Protein AF-A0A9Q4AP04-F1 (afdb_monomer_lite)

Organism: NCBI:txid2952754

Structure (mmCIF, N/CA/C/O backbone):
data_AF-A0A9Q4AP04-F1
#
_entry.id   AF-A0A9Q4AP04-F1
#
loop_
_atom_site.group_PDB
_atom_site.id
_atom_site.type_symbol
_atom_site.label_atom_id
_atom_site.label_alt_id
_atom_site.label_comp_id
_atom_site.label_asym_id
_atom_site.label_entity_id
_atom_site.label_seq_id
_atom_site.pdbx_PDB_ins_code
_atom_site.Cartn_x
_atom_site.Cartn_y
_atom_site.Cartn_z
_atom_site.occupancy
_atom_site.B_iso_or_equiv
_atom_site.auth_seq_id
_atom_site.auth_comp_id
_atom_site.auth_asym_id
_atom_site.auth_atom_id
_atom_site.pdbx_PDB_model_num
ATOM 1 N N . MET A 1 1 ? 17.652 -11.057 18.794 1.00 41.88 1 MET A N 1
ATOM 2 C CA . MET A 1 1 ? 17.519 -9.977 17.786 1.00 41.88 1 MET A CA 1
ATOM 3 C C . MET A 1 1 ? 17.799 -10.519 16.374 1.00 41.88 1 MET A C 1
ATOM 5 O O . MET A 1 1 ? 18.888 -10.307 15.863 1.00 41.88 1 MET A O 1
ATOM 9 N N . LYS A 1 2 ? 16.894 -11.299 15.749 1.00 48.06 2 LYS A N 1
ATOM 10 C CA . LYS A 1 2 ? 17.206 -11.975 14.459 1.00 48.06 2 LYS A CA 1
ATOM 11 C C . LYS A 1 2 ? 16.073 -12.043 13.417 1.00 48.06 2 LYS A C 1
ATOM 13 O O . LYS A 1 2 ? 16.238 -12.732 12.420 1.00 48.06 2 LYS A O 1
ATOM 18 N N . ASN A 1 3 ? 14.956 -11.329 13.602 1.00 45.50 3 ASN A N 1
ATOM 19 C CA . ASN A 1 3 ? 13.782 -11.457 12.715 1.00 45.50 3 ASN A CA 1
ATOM 20 C C . ASN A 1 3 ? 13.303 -10.169 12.015 1.00 45.50 3 ASN A C 1
ATOM 22 O O . ASN A 1 3 ? 12.336 -10.234 11.270 1.00 45.50 3 ASN A O 1
ATOM 26 N N . LEU A 1 4 ? 13.994 -9.032 12.149 1.00 52.81 4 LEU A N 1
ATOM 27 C CA . LEU A 1 4 ? 13.546 -7.762 11.545 1.00 52.81 4 LEU A CA 1
ATOM 28 C C . LEU A 1 4 ? 13.943 -7.550 10.066 1.00 52.81 4 LEU A C 1
ATOM 30 O O . LEU A 1 4 ? 13.586 -6.528 9.498 1.00 52.81 4 LEU A O 1
ATOM 34 N N . ASN A 1 5 ? 14.656 -8.482 9.415 1.00 55.44 5 ASN A N 1
ATOM 35 C CA . ASN A 1 5 ? 15.243 -8.217 8.085 1.00 55.44 5 ASN A CA 1
ATOM 36 C C . ASN A 1 5 ? 14.661 -9.042 6.918 1.00 55.44 5 ASN A C 1
ATOM 38 O O . ASN A 1 5 ? 14.897 -8.718 5.762 1.00 55.44 5 ASN A O 1
ATOM 42 N N . LYS A 1 6 ? 13.891 -10.112 7.161 1.00 58.62 6 LYS A N 1
ATOM 43 C CA . LYS A 1 6 ? 13.483 -11.011 6.058 1.00 58.62 6 LYS A CA 1
ATOM 44 C C . LYS A 1 6 ? 12.439 -10.398 5.114 1.00 58.62 6 LYS A C 1
ATOM 46 O O . LYS A 1 6 ? 12.510 -10.648 3.916 1.00 58.62 6 LYS A O 1
ATOM 51 N N . GLY A 1 7 ? 11.510 -9.591 5.638 1.00 61.72 7 GLY A N 1
ATOM 52 C CA . GLY A 1 7 ? 10.461 -8.950 4.831 1.00 61.72 7 GLY A CA 1
ATOM 53 C C . GLY A 1 7 ? 11.007 -7.875 3.888 1.00 61.72 7 GLY A C 1
ATOM 54 O O . GLY A 1 7 ? 10.675 -7.860 2.708 1.00 61.72 7 GLY A O 1
ATOM 55 N N . ASN A 1 8 ? 11.924 -7.038 4.382 1.00 64.12 8 ASN A N 1
ATOM 56 C CA . ASN A 1 8 ? 12.514 -5.967 3.580 1.00 64.12 8 ASN A CA 1
ATOM 57 C C . ASN A 1 8 ? 13.504 -6.524 2.538 1.00 64.12 8 ASN A C 1
ATOM 59 O O . ASN A 1 8 ? 13.50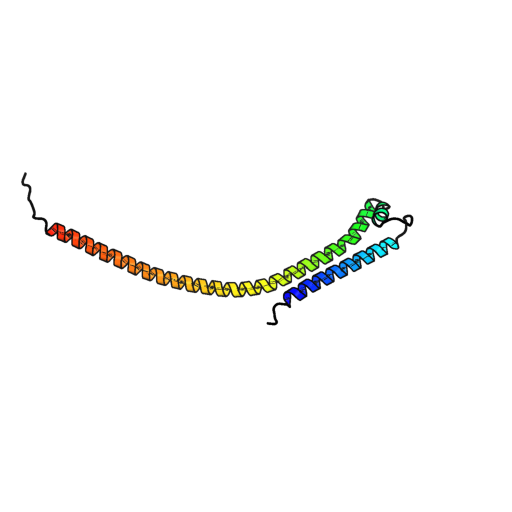8 -6.095 1.390 1.00 64.12 8 ASN A O 1
ATOM 63 N N . LEU A 1 9 ? 14.290 -7.549 2.896 1.00 69.81 9 LEU A N 1
ATOM 64 C CA . LEU A 1 9 ? 15.276 -8.156 1.993 1.00 69.81 9 LEU A CA 1
ATOM 65 C C . LEU A 1 9 ? 14.644 -8.722 0.706 1.00 69.81 9 LEU A C 1
ATOM 67 O O . LEU A 1 9 ? 15.233 -8.601 -0.365 1.00 69.81 9 LEU A O 1
ATOM 71 N N . GLY A 1 10 ? 13.439 -9.298 0.795 1.00 78.75 10 GLY A N 1
ATOM 72 C CA . GLY A 1 10 ? 12.700 -9.797 -0.370 1.00 78.75 10 GLY A CA 1
ATOM 73 C C . GLY A 1 10 ? 12.187 -8.679 -1.283 1.00 78.75 10 GLY A C 1
ATOM 74 O O . GLY A 1 10 ? 12.307 -8.783 -2.501 1.00 78.75 10 GLY A O 1
ATOM 75 N N . ALA A 1 11 ? 11.684 -7.585 -0.705 1.00 82.06 11 ALA A N 1
ATOM 76 C CA . ALA A 1 11 ? 11.216 -6.422 -1.458 1.00 82.06 11 ALA A CA 1
ATOM 77 C C . ALA A 1 11 ? 12.355 -5.746 -2.240 1.00 82.06 11 ALA A C 1
ATOM 79 O O . ALA A 1 11 ? 12.234 -5.529 -3.446 1.00 82.06 11 ALA A O 1
ATOM 80 N N . TRP A 1 12 ? 13.499 -5.494 -1.594 1.00 84.62 12 TRP A N 1
ATOM 81 C CA . TRP A 1 12 ? 14.674 -4.926 -2.267 1.00 84.62 12 TRP A CA 1
ATOM 82 C C . TRP A 1 12 ? 15.229 -5.855 -3.347 1.00 84.62 12 TRP A C 1
ATOM 84 O O . TRP A 1 12 ? 15.606 -5.380 -4.415 1.00 84.62 12 TRP A O 1
ATOM 94 N N . ALA A 1 13 ? 15.227 -7.173 -3.121 1.00 88.25 13 ALA A N 1
ATOM 95 C CA . ALA A 1 13 ? 15.647 -8.137 -4.135 1.00 88.25 13 ALA A CA 1
ATOM 96 C C . ALA A 1 13 ? 14.757 -8.083 -5.390 1.00 88.25 13 ALA A C 1
ATOM 98 O O . ALA A 1 13 ? 15.281 -8.075 -6.502 1.00 88.25 13 ALA A O 1
ATOM 99 N N . LEU A 1 14 ? 13.431 -7.983 -5.231 1.00 87.69 14 LEU A N 1
ATOM 100 C CA . LEU A 1 14 ? 12.496 -7.844 -6.355 1.00 87.69 14 LEU A CA 1
ATOM 101 C C . LEU A 1 14 ? 12.714 -6.540 -7.133 1.00 87.69 14 LEU A C 1
ATOM 103 O O . LEU A 1 14 ? 12.687 -6.553 -8.362 1.00 87.69 14 LEU A O 1
ATOM 107 N N . ILE A 1 15 ? 12.982 -5.432 -6.437 1.00 90.00 15 ILE A N 1
ATOM 108 C CA . ILE A 1 15 ? 13.272 -4.137 -7.069 1.00 90.00 15 ILE A CA 1
ATOM 109 C C . ILE A 1 15 ? 14.593 -4.196 -7.842 1.00 90.00 15 ILE A C 1
ATOM 111 O O . ILE A 1 15 ? 14.651 -3.755 -8.986 1.00 90.00 15 ILE A O 1
ATOM 115 N N . ILE A 1 16 ? 15.643 -4.782 -7.260 1.00 92.06 16 ILE A N 1
ATOM 116 C CA . ILE A 1 16 ? 16.941 -4.941 -7.930 1.00 92.06 16 ILE A CA 1
ATOM 117 C C . ILE A 1 16 ? 16.794 -5.810 -9.182 1.00 92.06 16 ILE A C 1
ATOM 119 O O . ILE A 1 16 ? 17.301 -5.441 -10.236 1.00 92.06 16 ILE A O 1
ATOM 123 N N . ILE A 1 17 ? 16.064 -6.927 -9.102 1.00 92.19 17 ILE A N 1
ATOM 124 C CA . ILE A 1 17 ? 15.788 -7.785 -10.263 1.00 92.19 17 ILE A CA 1
ATOM 125 C C . ILE A 1 17 ? 15.019 -7.013 -11.340 1.00 92.19 17 ILE A C 1
ATOM 127 O O . ILE A 1 17 ? 15.380 -7.096 -12.511 1.00 92.19 17 ILE A O 1
ATOM 131 N N . ALA A 1 18 ? 14.003 -6.233 -10.964 1.00 92.31 18 ALA A N 1
ATOM 132 C CA . ALA A 1 18 ? 13.248 -5.412 -11.905 1.00 92.31 18 ALA A CA 1
ATOM 133 C C . ALA A 1 18 ? 14.144 -4.382 -12.608 1.00 92.31 18 ALA A C 1
ATOM 135 O O . ALA A 1 18 ? 14.084 -4.265 -13.826 1.00 92.31 18 ALA A O 1
ATOM 136 N N . ILE A 1 19 ? 15.021 -3.698 -11.867 1.00 93.75 19 ILE A N 1
ATOM 137 C CA . ILE A 1 19 ? 15.986 -2.737 -12.421 1.00 93.75 19 ILE A CA 1
ATOM 138 C C . ILE A 1 19 ? 16.993 -3.433 -13.347 1.00 93.75 19 ILE A C 1
ATOM 140 O O . ILE A 1 19 ? 17.302 -2.925 -14.419 1.00 93.75 19 ILE A O 1
ATOM 144 N N . LEU A 1 20 ? 17.504 -4.606 -12.973 1.00 94.94 20 LEU A N 1
ATOM 145 C CA . LEU A 1 20 ? 18.415 -5.365 -13.831 1.00 94.94 20 LEU A CA 1
ATOM 146 C C . LEU A 1 20 ? 17.724 -5.799 -15.125 1.00 94.94 20 LEU A C 1
ATOM 148 O O . LEU A 1 20 ? 18.294 -5.640 -16.202 1.00 94.94 20 LEU A O 1
ATOM 152 N N . LEU A 1 21 ? 16.489 -6.296 -15.038 1.00 93.00 21 LEU A N 1
ATOM 153 C CA . LEU A 1 21 ? 15.704 -6.681 -16.207 1.00 93.00 21 LEU A CA 1
ATOM 154 C C . LEU A 1 21 ? 15.415 -5.485 -17.112 1.00 93.00 21 LEU A C 1
ATOM 156 O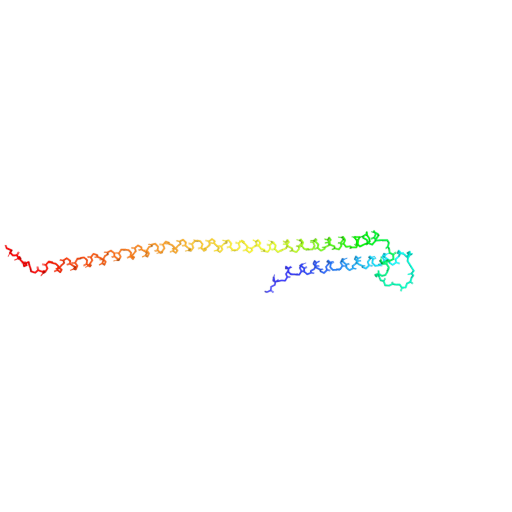 O . LEU A 1 21 ? 15.558 -5.617 -18.323 1.00 93.00 21 LEU A O 1
ATOM 160 N N . THR A 1 22 ? 15.0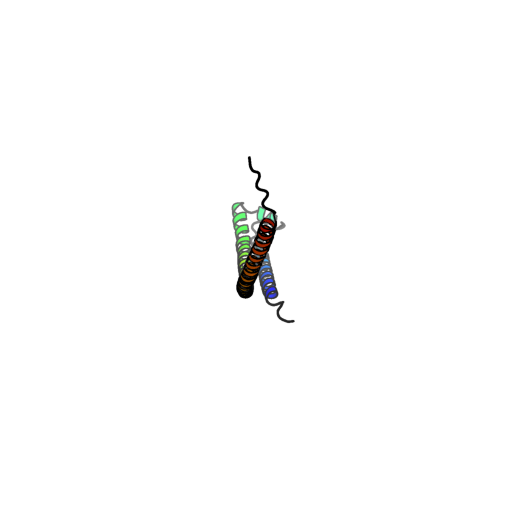66 -4.319 -16.564 1.00 93.00 22 THR A N 1
ATOM 161 C CA . THR A 1 22 ? 14.835 -3.114 -17.376 1.00 93.00 22 THR A CA 1
ATOM 162 C C . THR A 1 22 ? 16.121 -2.618 -18.029 1.00 93.00 22 THR A C 1
ATOM 164 O O . THR A 1 22 ? 16.093 -2.285 -19.208 1.00 93.00 22 THR A O 1
ATOM 167 N N . LEU A 1 23 ? 17.259 -2.632 -17.328 1.00 93.38 23 LEU A N 1
ATOM 168 C CA . LEU A 1 23 ? 18.562 -2.278 -17.904 1.00 93.38 23 LEU A CA 1
ATOM 169 C C . LEU A 1 23 ? 18.973 -3.237 -19.029 1.00 93.38 23 LEU A C 1
ATOM 171 O O . LEU A 1 23 ? 19.438 -2.788 -20.077 1.00 93.38 23 LEU A O 1
ATOM 175 N N . ILE A 1 24 ? 18.761 -4.544 -18.857 1.00 94.19 24 ILE A N 1
ATOM 176 C CA . ILE A 1 24 ? 18.993 -5.540 -19.914 1.00 94.19 24 ILE A CA 1
ATOM 177 C C . ILE A 1 24 ? 18.090 -5.252 -21.118 1.00 94.19 24 ILE A C 1
ATOM 179 O O . ILE A 1 24 ? 18.550 -5.282 -22.254 1.00 94.19 24 ILE A O 1
ATOM 183 N N . LEU A 1 25 ? 16.821 -4.922 -20.884 1.00 90.50 25 LEU A N 1
ATOM 184 C CA . LEU A 1 25 ? 15.863 -4.640 -21.953 1.00 90.50 25 LEU A CA 1
ATOM 185 C C . LEU A 1 25 ? 16.214 -3.360 -22.719 1.00 90.50 25 LEU A C 1
ATOM 187 O O . LEU A 1 25 ? 16.186 -3.355 -23.946 1.00 90.50 25 LEU A O 1
ATOM 191 N N . LEU A 1 26 ? 16.608 -2.299 -22.013 1.00 87.81 26 LEU A N 1
ATOM 192 C CA . LEU A 1 26 ? 17.027 -1.033 -22.616 1.00 87.81 26 LEU A CA 1
ATOM 193 C C . LEU A 1 26 ? 18.337 -1.173 -23.397 1.00 87.81 26 LEU A C 1
ATOM 195 O O . LEU A 1 26 ? 18.454 -0.631 -24.493 1.00 87.81 26 LEU A O 1
ATOM 199 N N . THR A 1 27 ? 19.309 -1.921 -22.871 1.00 86.94 27 THR A N 1
ATOM 200 C CA . THR A 1 27 ? 20.571 -2.186 -23.583 1.00 86.94 27 THR A CA 1
ATOM 201 C C . THR A 1 27 ? 20.357 -3.080 -24.803 1.00 86.94 27 THR A C 1
ATOM 203 O O . THR A 1 27 ? 20.906 -2.788 -25.863 1.00 86.94 27 THR A O 1
ATOM 206 N N . ALA A 1 28 ? 19.507 -4.108 -24.706 1.00 87.44 28 ALA A N 1
ATOM 207 C CA . ALA A 1 28 ? 19.102 -4.929 -25.846 1.00 87.44 28 ALA A CA 1
ATOM 208 C C . ALA A 1 28 ? 18.356 -4.110 -26.910 1.00 87.44 28 ALA A C 1
ATOM 210 O O . ALA A 1 28 ? 18.634 -4.261 -28.096 1.00 87.44 28 ALA A O 1
ATOM 211 N N . PHE A 1 29 ? 17.461 -3.206 -26.503 1.00 84.81 29 PHE A N 1
ATOM 212 C CA . PHE A 1 29 ? 16.747 -2.306 -27.409 1.00 84.81 29 PHE A CA 1
ATOM 213 C C . PHE A 1 29 ? 17.698 -1.334 -28.122 1.00 84.81 29 PHE A C 1
ATOM 215 O O . PHE A 1 29 ? 17.646 -1.211 -29.343 1.00 84.81 29 PHE A O 1
ATOM 222 N N . ALA A 1 30 ? 18.624 -0.706 -27.392 1.00 82.00 30 ALA A N 1
ATOM 223 C CA . ALA A 1 30 ? 19.646 0.164 -27.976 1.00 82.00 30 ALA A CA 1
ATOM 224 C C . ALA A 1 30 ? 20.574 -0.595 -28.942 1.00 82.00 30 ALA A C 1
ATOM 226 O O . ALA A 1 30 ? 20.921 -0.084 -30.006 1.00 82.00 30 ALA A O 1
ATOM 227 N N . TRP A 1 31 ? 20.941 -1.835 -28.608 1.00 85.19 31 TRP A N 1
ATOM 228 C CA . TRP A 1 31 ? 21.720 -2.707 -29.487 1.00 85.19 31 TRP A CA 1
ATOM 229 C C . TRP A 1 31 ? 20.952 -3.090 -30.758 1.00 85.19 31 TRP A C 1
ATOM 231 O O . TRP A 1 31 ? 21.530 -3.087 -31.844 1.00 85.19 31 TRP A O 1
ATOM 241 N N . LEU A 1 32 ? 19.647 -3.356 -30.642 1.00 80.50 32 LEU A N 1
ATOM 242 C CA . LEU A 1 32 ? 18.773 -3.655 -31.776 1.00 80.50 32 LEU A CA 1
ATOM 243 C C . LEU A 1 32 ? 18.655 -2.448 -32.718 1.00 80.50 32 LEU A C 1
ATOM 245 O O . LEU A 1 32 ? 18.850 -2.595 -33.921 1.00 80.50 32 LEU A O 1
ATOM 249 N N . LEU A 1 33 ? 18.439 -1.248 -32.166 1.00 76.00 33 LEU A N 1
ATOM 250 C CA . LEU A 1 33 ? 18.417 0.005 -32.931 1.00 76.00 33 LEU A CA 1
ATOM 251 C C . LEU A 1 33 ? 19.756 0.307 -33.614 1.00 76.00 33 LEU A C 1
ATOM 253 O O . LEU A 1 33 ? 19.786 0.922 -34.679 1.00 76.00 33 LEU A O 1
ATOM 257 N N . ASN A 1 34 ? 20.874 -0.119 -33.021 1.00 74.75 34 ASN A N 1
ATOM 258 C CA . ASN A 1 34 ? 22.185 0.039 -33.639 1.00 74.75 34 ASN A CA 1
ATOM 259 C C . ASN A 1 34 ? 22.379 -0.880 -34.859 1.00 74.75 34 ASN A C 1
ATOM 261 O O . ASN A 1 34 ? 23.101 -0.509 -35.778 1.00 74.75 34 ASN A O 1
ATOM 265 N N . GLN A 1 35 ? 21.738 -2.054 -34.891 1.00 76.19 35 GLN A N 1
ATOM 266 C CA . GLN A 1 35 ? 21.805 -2.963 -36.042 1.00 76.19 35 GLN A CA 1
ATOM 267 C C . GLN A 1 35 ? 20.842 -2.603 -37.179 1.00 76.19 35 GLN A C 1
ATOM 269 O O . GLN A 1 35 ? 21.090 -2.972 -38.325 1.00 76.19 35 GLN A O 1
ATOM 274 N N . THR A 1 36 ? 19.752 -1.888 -36.903 1.00 67.38 36 THR A N 1
ATOM 275 C CA . THR A 1 36 ? 18.782 -1.473 -37.926 1.00 67.38 36 THR A CA 1
ATOM 276 C C . THR A 1 36 ? 19.202 -0.141 -38.560 1.00 67.38 36 THR A C 1
ATOM 278 O O . THR A 1 36 ? 18.612 0.904 -38.295 1.00 67.38 36 THR A O 1
ATOM 281 N N . SER A 1 37 ? 20.264 -0.150 -39.368 1.00 55.06 37 SER A N 1
ATOM 282 C CA . SER A 1 37 ? 20.818 1.045 -40.021 1.00 55.06 37 SER A CA 1
ATOM 283 C C . SER A 1 37 ? 20.198 1.293 -41.407 1.00 55.06 37 SER A C 1
ATOM 285 O O . SER A 1 37 ? 20.744 0.872 -42.426 1.00 55.06 37 SER A O 1
ATOM 287 N N . THR A 1 38 ? 19.062 1.993 -41.469 1.00 59.72 38 THR A N 1
ATOM 288 C CA . THR A 1 38 ? 18.584 2.655 -42.708 1.00 59.72 38 THR A CA 1
ATOM 289 C C . THR A 1 38 ? 18.855 4.163 -42.721 1.00 59.72 38 THR A C 1
ATOM 291 O O . THR A 1 38 ? 18.596 4.817 -43.728 1.00 59.72 38 THR A O 1
ATOM 294 N N . CYS A 1 39 ? 19.382 4.721 -41.627 1.00 62.59 39 CYS A N 1
ATOM 295 C CA . CYS A 1 39 ? 19.673 6.147 -41.474 1.00 62.59 39 CYS A CA 1
ATOM 296 C C . CYS A 1 39 ? 21.192 6.417 -41.519 1.00 62.59 39 CYS A C 1
ATOM 298 O O . CYS A 1 39 ? 21.966 5.529 -41.158 1.00 62.59 39 CYS A O 1
ATOM 300 N N . PRO A 1 40 ? 21.633 7.615 -41.953 1.00 62.25 40 PRO A N 1
ATOM 301 C CA . PRO A 1 40 ? 23.052 7.958 -42.066 1.00 62.25 40 PRO A CA 1
ATOM 302 C C . PRO A 1 40 ? 23.793 7.871 -40.722 1.00 62.25 40 PRO A C 1
ATOM 304 O O . PRO A 1 40 ? 23.277 8.307 -39.691 1.00 62.25 40 PRO A O 1
ATOM 307 N N . ASP A 1 41 ? 25.014 7.331 -40.736 1.00 63.50 41 ASP A N 1
ATOM 308 C CA . ASP A 1 41 ? 25.833 7.157 -39.533 1.00 63.50 41 ASP A CA 1
ATOM 309 C C . ASP A 1 41 ? 26.318 8.493 -38.943 1.00 63.50 41 ASP A C 1
ATOM 311 O O . ASP A 1 41 ? 26.731 9.399 -39.668 1.00 63.50 41 ASP A O 1
ATOM 315 N N . GLY A 1 42 ? 26.312 8.586 -37.604 1.00 58.16 42 GLY A N 1
ATOM 316 C CA . GLY A 1 42 ? 26.891 9.705 -36.845 1.00 58.16 42 GLY A CA 1
ATOM 317 C C . GLY A 1 42 ? 25.942 10.505 -35.941 1.00 58.16 42 GLY A C 1
ATOM 318 O O . GLY A 1 42 ? 26.385 11.504 -35.384 1.00 58.16 42 GLY A O 1
ATOM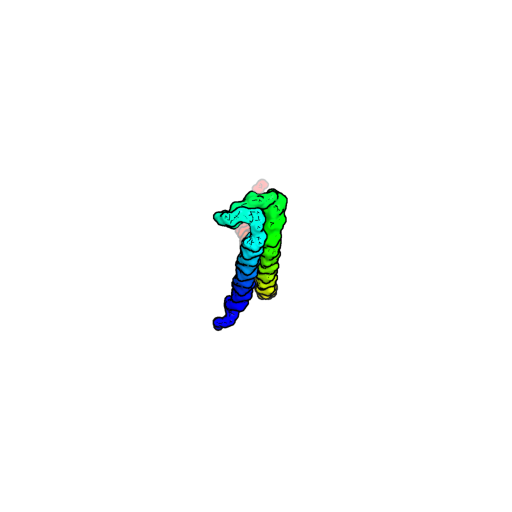 319 N N . GLN A 1 43 ? 24.675 10.104 -35.776 1.00 61.06 43 GLN A N 1
ATOM 320 C CA . GLN A 1 43 ? 23.693 10.856 -34.975 1.00 61.06 43 GLN A CA 1
ATOM 321 C C . GLN A 1 43 ? 23.268 10.161 -33.667 1.00 61.06 43 GLN A C 1
ATOM 323 O O . GLN A 1 43 ? 23.292 8.929 -33.567 1.00 61.06 43 GLN A O 1
ATOM 328 N N . GLU A 1 44 ? 22.874 10.984 -32.686 1.00 66.94 44 GLU A N 1
ATOM 329 C CA . GLU A 1 44 ? 22.363 10.612 -31.357 1.00 66.94 44 GLU A CA 1
ATOM 330 C C . GLU A 1 44 ? 21.107 9.717 -31.447 1.00 66.94 44 GLU A C 1
ATOM 332 O O . GLU A 1 44 ? 20.400 9.690 -32.456 1.00 66.94 44 GLU A O 1
ATOM 337 N N . LEU A 1 45 ? 20.783 8.991 -30.367 1.00 67.12 45 LEU A N 1
ATOM 338 C CA . LEU A 1 45 ? 19.639 8.059 -30.315 1.00 67.12 45 LEU A CA 1
ATOM 339 C C . LEU A 1 45 ? 18.309 8.732 -30.719 1.00 67.12 45 LEU A C 1
ATOM 341 O O . LEU A 1 45 ? 17.473 8.121 -31.380 1.00 67.12 45 LEU A O 1
ATOM 345 N N . ILE A 1 46 ? 18.129 9.998 -30.334 1.00 65.62 46 ILE A N 1
ATOM 346 C CA . ILE A 1 46 ? 16.916 10.789 -30.590 1.00 65.62 46 ILE A CA 1
ATOM 347 C C . ILE A 1 46 ? 16.792 11.145 -32.076 1.00 65.62 46 ILE A C 1
ATOM 349 O O . ILE A 1 46 ? 15.704 11.058 -32.641 1.00 65.62 46 ILE A O 1
ATOM 353 N N . ASP A 1 47 ? 17.906 11.469 -32.726 1.00 65.69 47 ASP A N 1
ATOM 354 C CA . ASP A 1 47 ? 17.938 11.824 -34.145 1.00 65.69 47 ASP A CA 1
ATOM 355 C C . ASP A 1 47 ? 17.670 10.602 -35.039 1.00 65.69 47 ASP A C 1
ATOM 357 O O . ASP A 1 47 ? 16.986 10.695 -36.060 1.00 65.69 47 ASP A O 1
ATOM 361 N N . ARG A 1 48 ? 18.112 9.413 -34.603 1.00 65.88 48 ARG A N 1
ATOM 362 C CA . ARG A 1 48 ? 17.760 8.139 -35.253 1.00 65.88 48 ARG A CA 1
ATOM 363 C C . ARG A 1 48 ? 16.267 7.823 -35.150 1.00 65.88 48 ARG A C 1
ATOM 365 O O . ARG A 1 48 ? 15.703 7.291 -36.101 1.00 65.88 48 ARG A O 1
ATOM 372 N N . LEU A 1 49 ? 15.621 8.171 -34.034 1.00 65.19 49 LEU A N 1
ATOM 373 C CA . LEU A 1 49 ? 14.164 8.065 -33.899 1.00 65.19 49 LEU A CA 1
ATOM 374 C C . LEU A 1 49 ? 13.439 9.103 -34.771 1.00 65.19 49 LEU A C 1
ATOM 376 O O . LEU A 1 49 ? 12.410 8.783 -35.353 1.00 65.19 49 LEU A O 1
ATOM 380 N N . ALA A 1 50 ? 13.978 10.316 -34.912 1.00 67.12 50 ALA A N 1
ATOM 381 C CA . ALA A 1 50 ? 13.397 11.369 -35.750 1.00 67.12 50 ALA A CA 1
ATOM 382 C C . ALA A 1 50 ? 13.513 11.098 -37.265 1.00 67.12 50 ALA A C 1
ATOM 384 O O . ALA A 1 50 ? 12.761 11.669 -38.051 1.00 67.12 50 ALA A O 1
ATOM 385 N N . CYS A 1 51 ? 14.432 10.216 -37.673 1.00 69.69 51 CYS A N 1
ATOM 386 C CA . CYS A 1 51 ? 14.594 9.743 -39.051 1.00 69.69 51 CYS A CA 1
ATOM 387 C C . CYS A 1 51 ? 13.462 8.789 -39.505 1.00 69.69 51 CYS A C 1
ATOM 389 O O . CYS A 1 51 ? 13.320 8.528 -40.701 1.00 69.69 51 CYS A O 1
ATOM 391 N N . LEU A 1 52 ? 12.648 8.264 -38.578 1.00 66.62 52 LEU A N 1
ATOM 392 C CA . LEU A 1 52 ? 11.556 7.332 -38.873 1.00 66.62 52 LEU A CA 1
ATOM 393 C C . LEU A 1 52 ? 10.239 8.046 -39.207 1.00 66.62 52 LEU A C 1
ATOM 395 O O . LEU A 1 52 ? 9.930 9.123 -38.703 1.00 66.62 52 LEU A O 1
ATOM 399 N N . GLU A 1 53 ? 9.418 7.393 -40.030 1.00 73.69 53 GLU A N 1
ATOM 400 C CA . GLU A 1 53 ? 8.049 7.831 -40.305 1.00 73.69 53 GLU A CA 1
ATOM 401 C C . GLU A 1 53 ? 7.253 7.929 -38.983 1.00 73.69 53 GLU A C 1
ATOM 403 O O . GLU A 1 53 ? 7.420 7.060 -38.121 1.00 73.69 53 GLU A O 1
ATOM 408 N N . PRO A 1 54 ? 6.366 8.926 -38.785 1.00 70.19 54 PRO A N 1
ATOM 409 C CA . PRO A 1 54 ? 5.708 9.156 -37.493 1.00 70.19 54 PRO A CA 1
ATOM 410 C C . PRO A 1 54 ? 5.002 7.926 -36.900 1.00 70.19 54 PRO A C 1
ATOM 412 O O . PRO A 1 54 ? 4.992 7.742 -35.685 1.00 70.19 54 PRO A O 1
ATOM 415 N N . ASN A 1 55 ? 4.452 7.057 -37.753 1.00 68.69 55 ASN A N 1
ATOM 416 C CA . ASN A 1 55 ? 3.822 5.806 -37.331 1.00 68.69 55 ASN A CA 1
ATOM 417 C C . ASN A 1 55 ? 4.849 4.782 -36.801 1.00 68.69 55 ASN A C 1
ATOM 419 O O . ASN A 1 55 ? 4.628 4.132 -35.783 1.00 68.69 55 ASN A O 1
ATOM 423 N N . ALA A 1 56 ? 6.021 4.702 -37.433 1.00 75.19 56 ALA A N 1
ATOM 424 C CA . ALA A 1 56 ? 7.095 3.799 -37.034 1.00 75.19 56 ALA A CA 1
ATOM 425 C C . ALA A 1 56 ? 7.765 4.228 -35.714 1.00 75.19 56 ALA A C 1
ATOM 427 O O . ALA A 1 56 ? 8.247 3.380 -34.964 1.00 75.19 56 ALA A O 1
ATOM 428 N N . ILE A 1 57 ? 7.756 5.525 -35.383 1.00 75.12 57 ILE A N 1
ATOM 429 C CA . ILE A 1 57 ? 8.195 6.036 -34.070 1.00 75.12 57 ILE A CA 1
ATOM 430 C C . ILE A 1 57 ? 7.275 5.511 -32.954 1.00 75.12 57 ILE A C 1
ATOM 432 O O . ILE A 1 57 ? 7.738 5.099 -31.886 1.00 75.12 57 ILE A O 1
ATOM 436 N N . GLY A 1 58 ? 5.963 5.492 -33.205 1.00 75.31 58 GLY A N 1
ATOM 437 C CA . GLY A 1 58 ? 4.973 4.927 -32.289 1.00 75.31 58 GLY A CA 1
ATOM 438 C C . GLY A 1 58 ? 5.197 3.435 -32.045 1.00 75.31 58 GLY A C 1
ATOM 439 O O . GLY A 1 58 ? 5.301 3.010 -30.898 1.00 75.31 58 GLY A O 1
ATOM 440 N N . ASP A 1 59 ? 5.369 2.652 -33.107 1.00 78.50 59 ASP A N 1
ATOM 441 C CA . ASP A 1 59 ? 5.551 1.200 -32.996 1.00 78.50 59 ASP A CA 1
ATOM 442 C C . ASP A 1 59 ? 6.878 0.817 -32.321 1.00 78.50 59 ASP A C 1
ATOM 444 O O . ASP A 1 59 ? 6.925 -0.076 -31.470 1.00 78.50 59 ASP A O 1
ATOM 448 N N . THR A 1 60 ? 7.962 1.530 -32.638 1.00 79.56 60 THR A N 1
ATOM 449 C CA . THR A 1 60 ? 9.276 1.301 -32.014 1.00 79.56 60 THR A CA 1
ATOM 450 C C . THR A 1 60 ? 9.290 1.688 -30.535 1.00 79.56 60 THR A C 1
ATOM 452 O O . THR A 1 60 ? 9.844 0.952 -29.715 1.00 79.56 60 THR A O 1
ATOM 455 N N . SER A 1 61 ? 8.636 2.793 -30.160 1.00 79.31 61 SER A N 1
ATOM 456 C CA . SER A 1 61 ? 8.510 3.197 -28.755 1.00 79.31 61 SER A CA 1
ATOM 457 C C . SER A 1 61 ? 7.576 2.273 -27.967 1.00 79.31 61 SER A C 1
ATOM 459 O O .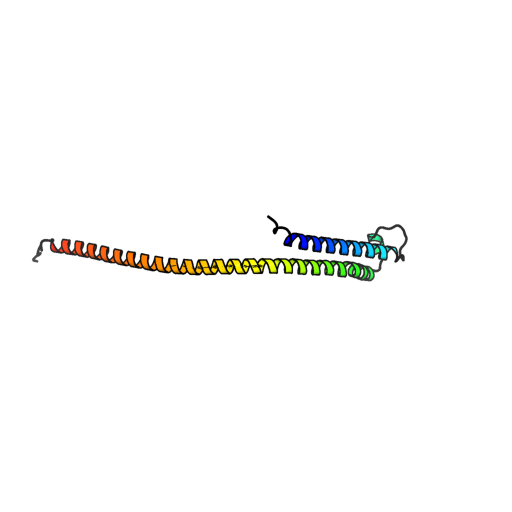 SER A 1 61 ? 7.927 1.852 -26.863 1.00 79.31 61 SER A O 1
ATOM 461 N N . ALA A 1 62 ? 6.440 1.865 -28.536 1.00 83.94 62 ALA A N 1
ATOM 462 C CA . ALA A 1 62 ? 5.535 0.897 -27.920 1.00 83.94 62 ALA A CA 1
ATOM 463 C C . ALA A 1 62 ? 6.230 -0.450 -27.660 1.00 83.94 62 ALA A C 1
ATOM 465 O O . ALA A 1 62 ? 6.062 -1.028 -26.583 1.00 83.94 62 ALA A O 1
ATOM 466 N N . GLY A 1 63 ? 7.075 -0.904 -28.592 1.00 82.94 63 GLY A N 1
ATOM 467 C CA . GLY A 1 63 ? 7.896 -2.106 -28.434 1.00 82.94 63 GLY A CA 1
ATOM 468 C C . GLY A 1 63 ? 8.876 -2.044 -27.255 1.00 82.94 63 GLY A C 1
ATOM 469 O O . GLY A 1 63 ? 9.082 -3.054 -26.582 1.00 82.94 63 GLY A O 1
ATOM 470 N N . ALA A 1 64 ? 9.437 -0.869 -26.951 1.00 84.62 64 ALA A N 1
ATOM 471 C CA . ALA A 1 64 ? 10.336 -0.678 -25.809 1.00 84.62 64 ALA A CA 1
ATOM 472 C C . ALA A 1 64 ? 9.586 -0.515 -24.476 1.00 84.62 64 ALA A C 1
ATOM 474 O O . ALA A 1 64 ? 9.980 -1.091 -23.458 1.00 84.62 64 ALA A O 1
ATOM 475 N N . PHE A 1 65 ? 8.497 0.259 -24.465 1.00 88.25 65 PHE A N 1
ATOM 476 C CA . PHE A 1 65 ? 7.780 0.606 -23.236 1.00 88.25 65 PHE A CA 1
ATOM 477 C C . PHE A 1 65 ? 6.856 -0.503 -22.725 1.00 88.25 65 PHE A C 1
ATOM 479 O O . PHE A 1 65 ? 6.730 -0.660 -21.509 1.00 88.25 65 PHE A O 1
ATOM 486 N N . ALA A 1 66 ? 6.237 -1.297 -23.604 1.00 90.31 66 ALA A N 1
ATOM 487 C CA . ALA A 1 66 ? 5.314 -2.362 -23.206 1.00 90.31 66 ALA A CA 1
ATOM 488 C C . ALA A 1 66 ? 5.928 -3.386 -22.223 1.00 90.31 66 ALA A C 1
ATOM 490 O O . ALA A 1 66 ? 5.352 -3.604 -21.151 1.00 90.31 66 ALA A O 1
ATOM 491 N N . PRO A 1 67 ? 7.099 -3.992 -22.499 1.00 89.81 67 PRO A N 1
ATOM 492 C CA . PRO A 1 67 ? 7.696 -4.951 -21.572 1.00 89.81 67 PRO A CA 1
ATOM 493 C C . PRO A 1 67 ? 8.237 -4.291 -20.294 1.00 89.81 67 PRO A C 1
ATOM 495 O O . PRO A 1 67 ? 8.144 -4.885 -19.220 1.00 89.81 67 PRO A O 1
ATOM 498 N N . VAL A 1 68 ? 8.735 -3.051 -20.366 1.00 92.12 68 VAL A N 1
ATOM 499 C CA . VAL A 1 68 ? 9.176 -2.291 -19.182 1.00 92.12 68 VAL A CA 1
ATOM 500 C C . VAL A 1 68 ? 8.002 -2.040 -18.234 1.00 92.12 68 VAL A C 1
ATOM 502 O O . VAL A 1 68 ? 8.105 -2.323 -17.039 1.00 92.12 68 VAL A O 1
ATOM 505 N N . ALA A 1 69 ? 6.869 -1.566 -18.754 1.00 92.44 69 ALA A N 1
ATOM 506 C CA . ALA A 1 69 ? 5.666 -1.332 -17.960 1.00 92.44 69 ALA A CA 1
ATOM 507 C C . ALA A 1 69 ? 5.142 -2.628 -17.320 1.00 92.44 69 ALA A C 1
ATOM 509 O O . ALA A 1 69 ? 4.753 -2.627 -16.151 1.00 92.44 69 ALA A O 1
ATOM 510 N N . PHE A 1 70 ? 5.190 -3.746 -18.049 1.00 94.50 70 PHE A N 1
ATOM 511 C CA . PHE A 1 70 ? 4.778 -5.048 -17.531 1.00 94.50 70 PHE A CA 1
ATOM 512 C C . PHE A 1 70 ? 5.642 -5.516 -16.350 1.00 94.50 70 PHE A C 1
ATOM 514 O O . PHE A 1 70 ? 5.101 -5.963 -15.339 1.00 94.50 70 PHE A O 1
ATOM 521 N N . ILE A 1 71 ? 6.969 -5.359 -16.433 1.00 93.19 71 ILE A N 1
ATOM 522 C CA . ILE A 1 71 ? 7.891 -5.696 -15.335 1.00 93.19 71 ILE A CA 1
ATOM 523 C C . ILE A 1 71 ? 7.532 -4.903 -14.073 1.00 93.19 71 ILE A C 1
ATOM 525 O O . ILE A 1 71 ? 7.388 -5.484 -12.997 1.00 93.19 71 ILE A O 1
ATOM 529 N N . TRP A 1 72 ? 7.331 -3.590 -14.201 1.00 93.12 72 TRP A N 1
ATOM 530 C CA . TRP A 1 72 ? 6.981 -2.739 -13.062 1.00 93.12 72 TRP A CA 1
ATOM 531 C C . TRP A 1 72 ? 5.606 -3.061 -12.473 1.00 93.12 72 TRP A C 1
ATOM 533 O O . TRP A 1 72 ? 5.459 -3.061 -11.250 1.00 93.12 72 TRP A O 1
ATOM 543 N N . LEU A 1 73 ? 4.623 -3.403 -13.309 1.00 94.12 73 LEU A N 1
ATOM 544 C CA . LEU A 1 73 ? 3.304 -3.839 -12.853 1.00 94.12 73 LEU A CA 1
ATOM 545 C C . LEU A 1 73 ? 3.405 -5.124 -12.023 1.00 94.12 73 LEU A C 1
ATOM 547 O O . LEU A 1 73 ? 2.858 -5.193 -10.922 1.00 94.12 73 LEU A O 1
ATOM 551 N N . VAL A 1 74 ? 4.132 -6.130 -12.513 1.00 93.00 74 VAL A N 1
ATOM 552 C CA . VAL A 1 74 ? 4.325 -7.397 -11.792 1.00 93.00 74 VAL A CA 1
ATOM 553 C C . VAL A 1 74 ? 5.048 -7.163 -10.466 1.00 93.00 74 VAL A C 1
ATOM 555 O O . VAL A 1 74 ? 4.598 -7.663 -9.433 1.00 93.00 74 VAL A O 1
ATOM 558 N N . THR A 1 75 ? 6.117 -6.365 -10.460 1.00 90.50 75 THR A N 1
ATOM 559 C CA . THR A 1 75 ? 6.848 -6.021 -9.232 1.00 90.50 75 THR A CA 1
ATOM 560 C C . THR A 1 75 ? 5.950 -5.317 -8.216 1.00 90.50 75 THR A C 1
ATOM 562 O O . THR A 1 75 ? 5.959 -5.693 -7.044 1.00 90.50 75 THR A O 1
ATOM 565 N N . ALA A 1 76 ? 5.117 -4.366 -8.649 1.00 90.25 76 ALA A N 1
ATOM 566 C CA . ALA A 1 76 ? 4.173 -3.677 -7.771 1.00 90.25 76 ALA A CA 1
ATOM 567 C C . ALA A 1 76 ? 3.147 -4.641 -7.150 1.00 90.25 76 ALA A C 1
ATOM 569 O O . ALA A 1 76 ? 2.907 -4.597 -5.944 1.00 90.25 76 ALA A O 1
ATOM 570 N N . VAL A 1 77 ? 2.589 -5.565 -7.940 1.00 89.62 77 VAL A N 1
ATOM 571 C CA . VAL A 1 77 ? 1.632 -6.570 -7.444 1.00 89.62 77 VAL A CA 1
ATOM 572 C C . VAL A 1 77 ? 2.287 -7.528 -6.446 1.00 89.62 77 VAL A C 1
ATOM 574 O O . VAL A 1 77 ? 1.676 -7.881 -5.435 1.00 89.62 77 VAL A O 1
ATOM 577 N N . LEU A 1 78 ? 3.522 -7.965 -6.699 1.00 86.94 78 LEU A N 1
ATOM 578 C CA . LEU A 1 78 ? 4.247 -8.852 -5.785 1.00 86.94 78 LEU A CA 1
ATOM 579 C C . LEU A 1 78 ? 4.593 -8.152 -4.467 1.00 86.94 78 LEU A C 1
ATOM 581 O O . LEU A 1 78 ? 4.444 -8.759 -3.404 1.00 86.94 78 LEU A O 1
ATOM 585 N N . LEU A 1 79 ? 4.975 -6.875 -4.524 1.00 85.44 79 LEU A N 1
ATOM 586 C CA . LEU A 1 79 ? 5.232 -6.061 -3.340 1.00 85.44 79 LEU A CA 1
ATOM 587 C C . LEU A 1 79 ? 3.955 -5.892 -2.500 1.00 85.44 79 LEU A C 1
ATOM 589 O O . LEU A 1 79 ? 3.951 -6.249 -1.323 1.00 85.44 79 LEU A O 1
ATOM 593 N N . GLN A 1 80 ? 2.840 -5.496 -3.122 1.00 82.94 80 GLN A N 1
ATOM 594 C CA . GLN A 1 80 ? 1.545 -5.340 -2.442 1.00 82.94 80 GLN A CA 1
ATOM 595 C C . GLN A 1 80 ? 1.049 -6.643 -1.795 1.00 82.94 80 GLN A C 1
ATOM 597 O O . GLN A 1 80 ? 0.490 -6.639 -0.699 1.00 82.94 80 GLN A O 1
ATOM 602 N N . ARG A 1 81 ? 1.275 -7.798 -2.436 1.00 81.44 81 ARG A N 1
ATOM 603 C CA . ARG A 1 81 ? 0.915 -9.106 -1.859 1.00 81.44 81 ARG A CA 1
ATOM 604 C C . ARG A 1 81 ? 1.707 -9.434 -0.597 1.00 81.44 81 ARG A C 1
ATOM 606 O O . ARG A 1 81 ? 1.159 -10.071 0.302 1.00 81.44 81 ARG A O 1
ATOM 613 N N . SER A 1 82 ? 2.972 -9.025 -0.534 1.00 72.69 82 SER A N 1
ATOM 614 C CA . SER A 1 82 ? 3.819 -9.270 0.635 1.00 72.69 82 SER A CA 1
ATOM 615 C C . SER A 1 82 ? 3.358 -8.473 1.862 1.00 72.69 82 SER A C 1
ATOM 617 O O . SER A 1 82 ? 3.359 -9.006 2.972 1.00 72.69 82 SER A O 1
ATOM 619 N N . GLU A 1 83 ? 2.844 -7.259 1.656 1.00 73.12 83 GLU A N 1
ATOM 620 C CA . GLU A 1 83 ? 2.305 -6.401 2.719 1.00 73.12 83 GLU A CA 1
ATOM 621 C C . GLU A 1 83 ? 0.985 -6.946 3.283 1.00 73.12 83 GLU A C 1
ATOM 623 O O . GLU A 1 83 ? 0.795 -6.989 4.498 1.00 73.12 83 GLU A O 1
ATOM 628 N N . LEU A 1 84 ? 0.102 -7.470 2.425 1.00 65.88 84 LEU A N 1
ATOM 629 C CA . LEU A 1 84 ? -1.177 -8.063 2.845 1.00 65.88 84 LEU A CA 1
ATOM 630 C C . LEU A 1 84 ? -1.007 -9.282 3.766 1.00 65.88 84 LEU A C 1
ATOM 632 O O . LEU A 1 84 ? -1.865 -9.547 4.610 1.00 65.88 84 LEU A O 1
ATOM 636 N N . ALA A 1 85 ? 0.078 -10.045 3.617 1.00 69.50 85 ALA A N 1
ATOM 637 C CA . ALA A 1 85 ? 0.361 -11.178 4.495 1.00 69.50 85 ALA A CA 1
ATOM 638 C C . ALA A 1 85 ? 0.754 -10.724 5.910 1.00 69.50 85 ALA A C 1
ATOM 640 O O . ALA A 1 85 ? 0.281 -11.310 6.884 1.00 69.50 85 ALA A O 1
ATOM 641 N N . ALA A 1 86 ? 1.560 -9.665 6.020 1.00 68.69 86 ALA A N 1
ATOM 642 C CA . ALA A 1 86 ? 1.918 -9.063 7.304 1.00 68.69 86 ALA A CA 1
ATOM 643 C C . ALA A 1 86 ? 0.694 -8.421 7.977 1.00 68.69 86 ALA A C 1
ATOM 645 O O . ALA A 1 86 ? 0.412 -8.688 9.144 1.00 68.69 86 ALA A O 1
ATOM 646 N N . GLN A 1 87 ? -0.110 -7.693 7.201 1.00 64.44 87 GLN A N 1
ATOM 647 C CA . GLN A 1 87 ? -1.313 -7.018 7.685 1.00 64.44 87 GLN A CA 1
ATOM 648 C C . GLN A 1 87 ? -2.364 -8.006 8.226 1.00 64.44 87 GLN A C 1
ATOM 650 O O . GLN A 1 87 ? -3.063 -7.716 9.192 1.00 64.44 87 GLN A O 1
ATOM 655 N N . ARG A 1 88 ? -2.453 -9.225 7.671 1.00 72.62 88 ARG A N 1
ATOM 656 C CA . ARG A 1 88 ? -3.330 -10.287 8.205 1.00 72.62 88 ARG A CA 1
ATOM 657 C C . ARG A 1 88 ? -2.927 -10.776 9.590 1.00 72.62 88 ARG A C 1
ATOM 659 O O . ARG A 1 88 ? -3.809 -11.189 10.339 1.00 72.62 88 ARG A O 1
ATOM 666 N N . GLN A 1 89 ? -1.636 -10.790 9.905 1.00 75.06 89 GLN A N 1
ATOM 667 C CA . GLN A 1 89 ? -1.179 -11.187 11.232 1.00 75.06 89 GLN A CA 1
ATOM 668 C C . GLN A 1 89 ? -1.511 -10.090 12.247 1.00 75.06 89 GLN A C 1
ATOM 670 O O . GLN A 1 89 ? -2.137 -10.379 13.260 1.00 75.06 89 GLN A O 1
ATOM 675 N N . GLU A 1 90 ? -1.236 -8.830 11.912 1.00 72.75 90 GLU A N 1
ATOM 676 C CA . GLU A 1 90 ? -1.585 -7.683 12.763 1.00 72.75 90 GLU A CA 1
ATOM 677 C C . GLU A 1 90 ? -3.097 -7.562 13.008 1.00 72.75 90 GLU A C 1
ATOM 679 O O . GLU A 1 90 ? -3.529 -7.226 14.111 1.00 72.75 90 GLU A O 1
ATOM 684 N N . LEU A 1 91 ? -3.928 -7.889 12.011 1.00 75.06 91 LEU A N 1
ATOM 685 C CA . LEU A 1 91 ? -5.385 -7.921 12.165 1.00 75.06 91 LEU A CA 1
ATOM 686 C C . LEU A 1 91 ? -5.866 -9.023 13.118 1.00 75.06 91 LEU A C 1
ATOM 688 O O . LEU A 1 91 ? -6.906 -8.850 13.752 1.00 75.06 91 LEU A O 1
ATOM 692 N N . LYS A 1 92 ? -5.158 -10.155 13.219 1.00 80.56 92 LYS A N 1
ATOM 693 C CA . LYS A 1 92 ? -5.493 -11.202 14.198 1.00 80.56 92 LYS A CA 1
ATOM 694 C C . LYS A 1 92 ? -5.174 -10.734 15.610 1.00 80.56 92 LYS A C 1
ATOM 696 O O . LYS A 1 92 ? -6.045 -10.813 16.469 1.00 80.56 92 LYS A O 1
ATOM 701 N N . ASP A 1 93 ? -3.988 -10.172 15.800 1.00 79.94 93 ASP A N 1
ATOM 702 C CA . ASP A 1 93 ? -3.548 -9.673 17.102 1.00 79.94 93 ASP A CA 1
ATOM 703 C C . ASP A 1 93 ? -4.445 -8.500 17.559 1.00 79.94 93 ASP A C 1
ATOM 705 O O . ASP A 1 93 ? -4.878 -8.434 18.707 1.00 79.94 93 ASP A O 1
ATOM 709 N N . SER A 1 94 ? -4.847 -7.622 16.631 1.00 77.56 94 SER A N 1
ATOM 710 C CA . SER A 1 94 ? -5.789 -6.527 16.913 1.00 77.56 94 SER A CA 1
ATOM 711 C C . SER A 1 94 ? -7.190 -7.018 17.283 1.00 77.56 94 SER A C 1
ATOM 713 O O . SER A 1 94 ? -7.862 -6.388 18.098 1.00 77.56 94 SER A O 1
ATOM 715 N N . ARG A 1 95 ? -7.652 -8.134 16.700 1.00 80.06 95 ARG A N 1
ATOM 716 C CA . ARG A 1 95 ? -8.944 -8.740 17.060 1.00 80.06 95 ARG A CA 1
ATOM 717 C C . ARG A 1 95 ? -8.937 -9.272 18.485 1.00 80.06 95 ARG A C 1
ATOM 719 O O . ARG A 1 95 ? -9.906 -9.042 19.196 1.00 80.06 95 ARG A O 1
ATOM 726 N N . GLU A 1 96 ? -7.855 -9.921 18.903 1.00 87.38 96 GLU A N 1
ATOM 727 C CA . GLU A 1 96 ? -7.711 -10.416 20.275 1.00 87.38 96 GLU A CA 1
ATOM 728 C C . GLU A 1 96 ? -7.751 -9.264 21.290 1.00 87.38 96 GLU A C 1
ATOM 730 O O . GLU A 1 96 ? -8.507 -9.308 22.262 1.00 87.38 96 GLU A O 1
ATOM 735 N N . VAL A 1 97 ? -7.022 -8.177 21.019 1.00 84.81 97 VAL A N 1
ATOM 736 C CA . VAL A 1 97 ? -7.057 -6.971 21.861 1.00 84.81 97 VAL A CA 1
ATOM 737 C C . VAL A 1 97 ? -8.454 -6.344 21.885 1.00 84.81 97 VAL A C 1
ATOM 739 O O . VAL A 1 97 ? -8.931 -5.953 22.948 1.00 84.81 97 VAL A O 1
ATOM 742 N N . ALA A 1 98 ? -9.136 -6.266 20.740 1.00 84.50 98 ALA A N 1
ATOM 743 C CA . ALA A 1 98 ? -10.491 -5.725 20.669 1.00 84.50 98 ALA A CA 1
ATOM 744 C C . ALA A 1 98 ? -11.497 -6.574 21.464 1.00 84.50 98 ALA A C 1
ATOM 746 O O . ALA A 1 98 ? -12.346 -6.023 22.163 1.00 84.50 98 ALA A O 1
ATOM 747 N N . GLU A 1 99 ? -11.396 -7.903 21.411 1.00 89.81 99 GLU A N 1
ATOM 748 C CA . GLU A 1 99 ? -12.229 -8.802 22.217 1.00 89.81 99 GLU A CA 1
ATOM 749 C C . GLU A 1 99 ? -11.978 -8.615 23.719 1.00 89.81 99 GLU A C 1
ATOM 751 O O . GLU A 1 99 ? -12.936 -8.511 24.491 1.00 89.81 99 GLU A O 1
ATOM 756 N N . ALA A 1 100 ? -10.714 -8.484 24.132 1.00 89.25 100 ALA A N 1
ATOM 757 C CA . ALA A 1 100 ? -10.358 -8.192 25.519 1.00 89.25 100 ALA A CA 1
ATOM 758 C C . ALA A 1 100 ? -10.922 -6.837 25.987 1.00 89.25 100 ALA A C 1
ATOM 760 O O . ALA A 1 100 ? -11.507 -6.757 27.068 1.00 89.25 100 ALA A O 1
ATOM 761 N N . GLN A 1 101 ? -10.840 -5.796 25.152 1.00 87.81 101 GLN A N 1
ATOM 762 C CA . GLN A 1 101 ? -11.423 -4.482 25.445 1.00 87.81 101 GLN A CA 1
ATOM 763 C C . GLN A 1 101 ? -12.950 -4.528 25.552 1.00 87.81 101 GLN A C 1
ATOM 765 O O . GLN A 1 101 ? -13.523 -3.861 26.408 1.00 87.81 101 GLN A O 1
ATOM 770 N N . VAL A 1 102 ? -13.633 -5.324 24.722 1.00 90.06 102 VAL A N 1
ATOM 771 C CA . VAL A 1 102 ? -15.089 -5.511 24.830 1.00 90.06 102 VAL A CA 1
ATOM 772 C C . VAL A 1 102 ? -15.452 -6.197 26.146 1.00 90.06 102 VAL A C 1
ATOM 774 O O . VAL A 1 102 ? -16.432 -5.807 26.786 1.00 90.06 102 VAL A O 1
ATOM 777 N N . LEU A 1 103 ? -14.680 -7.199 26.571 1.00 91.38 103 LEU A N 1
ATOM 778 C CA . LEU A 1 103 ? -14.886 -7.869 27.855 1.00 91.38 103 LEU A CA 1
ATOM 779 C C . LEU A 1 103 ? -14.687 -6.895 29.026 1.00 91.38 103 LEU A C 1
ATOM 781 O O . LEU A 1 103 ? -15.536 -6.810 29.913 1.00 91.38 103 LEU A O 1
ATOM 785 N N . GLU A 1 104 ? -13.603 -6.122 29.004 1.00 89.25 104 GLU A N 1
ATOM 786 C CA . GLU A 1 104 ? -13.311 -5.114 30.023 1.00 89.25 104 GLU A CA 1
ATOM 787 C C . GLU A 1 104 ? -14.380 -4.015 30.054 1.00 89.25 104 GLU A C 1
ATOM 789 O O . GLU A 1 104 ? -14.873 -3.665 31.125 1.00 89.25 104 GLU A O 1
ATOM 794 N N . ALA A 1 105 ? -14.829 -3.535 28.891 1.00 88.62 105 ALA A N 1
ATOM 795 C CA . ALA A 1 105 ? -15.906 -2.557 28.789 1.00 88.62 105 ALA A CA 1
ATOM 796 C C . ALA A 1 105 ? -17.216 -3.085 29.389 1.00 88.62 105 ALA A C 1
ATOM 798 O O . ALA A 1 105 ? -17.907 -2.346 30.086 1.00 88.62 105 ALA A O 1
ATOM 799 N N . ARG A 1 106 ? -17.552 -4.366 29.179 1.00 90.31 106 ARG A N 1
ATOM 800 C CA . ARG A 1 106 ? -18.726 -4.993 29.811 1.00 90.31 106 ARG A CA 1
ATOM 801 C C . ARG A 1 106 ? -18.601 -5.039 31.329 1.00 90.31 106 ARG A C 1
ATOM 803 O O . ARG A 1 106 ? -19.562 -4.700 32.016 1.00 90.31 106 ARG A O 1
ATOM 810 N N . ASN A 1 107 ? -17.431 -5.407 31.843 1.00 90.25 107 ASN A N 1
ATOM 811 C CA . ASN A 1 107 ? -17.173 -5.414 33.283 1.00 90.25 107 ASN A CA 1
ATOM 812 C C . ASN A 1 107 ? -17.253 -3.999 33.870 1.00 90.25 107 ASN A C 1
ATOM 814 O O . ASN A 1 107 ? -17.860 -3.803 34.921 1.00 90.25 107 ASN A O 1
ATOM 818 N N . ASN A 1 108 ? -16.719 -3.002 33.163 1.00 89.31 108 ASN A N 1
ATOM 819 C CA . ASN A 1 108 ? -16.794 -1.606 33.573 1.00 89.31 108 ASN A CA 1
ATOM 820 C C . ASN A 1 108 ? -18.242 -1.091 33.566 1.00 89.31 108 ASN A C 1
ATOM 822 O O . ASN A 1 108 ? -18.663 -0.443 34.514 1.00 89.31 108 ASN A O 1
ATOM 826 N N . VAL A 1 109 ? -19.052 -1.436 32.557 1.00 90.62 109 VAL A N 1
ATOM 827 C CA . VAL A 1 109 ? -20.489 -1.104 32.538 1.00 90.62 109 VAL A CA 1
ATOM 828 C C . VAL A 1 109 ? -21.226 -1.752 33.709 1.00 90.62 109 VAL A C 1
ATOM 830 O O . VAL A 1 109 ? -22.046 -1.089 34.339 1.00 90.62 109 VAL A O 1
ATOM 833 N N . ALA A 1 110 ? -20.932 -3.015 34.030 1.00 91.44 110 ALA A N 1
ATOM 834 C CA . ALA A 1 110 ? -21.540 -3.695 35.173 1.00 91.44 110 ALA A CA 1
ATOM 835 C C . ALA A 1 110 ? -21.187 -2.999 36.499 1.00 91.44 110 ALA A C 1
ATOM 837 O O . ALA A 1 110 ? -22.074 -2.706 37.299 1.00 91.44 110 ALA A O 1
ATOM 838 N N . PHE A 1 111 ? -19.914 -2.653 36.687 1.00 91.31 111 PHE A N 1
ATOM 839 C CA . PHE A 1 111 ? -19.447 -1.911 37.855 1.00 91.31 111 PHE A CA 1
ATOM 840 C C . PHE A 1 111 ? -20.066 -0.507 37.942 1.00 91.31 111 PHE A C 1
ATOM 842 O O . PHE A 1 111 ? -20.546 -0.095 38.995 1.00 91.31 111 PHE A O 1
ATOM 849 N N . MET A 1 112 ? -20.139 0.216 36.823 1.00 88.62 112 MET A N 1
ATOM 850 C CA . MET A 1 112 ? -20.782 1.531 36.751 1.00 88.62 112 MET A CA 1
ATOM 851 C C . MET A 1 112 ? -22.279 1.451 37.052 1.00 88.62 112 MET A C 1
ATOM 853 O O . MET A 1 112 ? -22.822 2.348 37.695 1.00 88.62 112 MET A O 1
ATOM 857 N N . ALA A 1 113 ? -22.958 0.382 36.630 1.00 92.31 113 ALA A N 1
ATOM 858 C CA . ALA A 1 113 ? -24.362 0.160 36.954 1.00 92.31 113 ALA A CA 1
ATOM 859 C C . ALA A 1 113 ? -24.562 -0.047 38.463 1.00 92.31 113 ALA A C 1
ATOM 861 O O . ALA A 1 113 ? -25.470 0.551 39.040 1.00 92.31 113 ALA A O 1
ATOM 862 N N . GLU A 1 114 ? -23.692 -0.823 39.112 1.00 93.00 114 GLU A N 1
ATOM 863 C CA . GLU A 1 114 ? -23.703 -1.006 40.567 1.00 93.00 114 GLU A CA 1
ATOM 864 C C . GLU A 1 114 ? -23.442 0.317 41.302 1.00 93.00 114 GLU A C 1
ATOM 866 O O . GLU A 1 114 ? -24.220 0.709 42.173 1.00 93.00 114 GLU A O 1
ATOM 871 N N . GLN A 1 115 ? -22.417 1.070 40.890 1.00 90.62 115 GLN A N 1
ATOM 872 C CA . GLN A 1 115 ? -22.142 2.400 41.441 1.00 90.62 115 GLN A CA 1
ATOM 873 C C . GLN A 1 115 ? -23.327 3.352 41.267 1.00 90.62 115 GLN A C 1
ATOM 875 O O . GLN A 1 115 ? -23.699 4.063 42.199 1.00 90.62 115 GLN A O 1
ATOM 880 N N . THR A 1 116 ? -23.962 3.339 40.096 1.00 92.69 116 THR A N 1
ATOM 881 C CA . THR A 1 116 ? -25.137 4.169 39.816 1.00 92.69 116 THR A CA 1
ATOM 882 C C . THR A 1 116 ? -26.299 3.795 40.732 1.00 92.69 116 THR A C 1
ATOM 884 O O . THR A 1 116 ? -26.970 4.678 41.261 1.00 92.69 116 THR A O 1
ATOM 887 N N . GLN A 1 117 ? -26.532 2.502 40.977 1.00 93.69 117 GLN A N 1
ATOM 888 C CA . GLN A 1 117 ? -27.571 2.061 41.908 1.00 93.69 117 GLN A CA 1
ATOM 889 C C . GLN A 1 117 ? -27.295 2.524 43.339 1.00 93.69 117 GLN A C 1
ATOM 891 O O . GLN A 1 117 ? -28.218 2.999 44.000 1.00 93.69 117 GLN A O 1
ATOM 896 N N . LEU A 1 118 ? -26.047 2.441 43.805 1.00 92.94 118 LEU A N 1
ATOM 897 C CA . LEU A 1 118 ? -25.659 2.932 45.129 1.00 92.94 118 LEU A CA 1
ATOM 898 C C . LEU A 1 118 ? -25.861 4.448 45.259 1.00 92.94 118 LEU A C 1
ATOM 900 O O . LEU A 1 118 ? -26.396 4.905 46.269 1.00 92.94 118 LEU A O 1
ATOM 904 N N . LEU A 1 119 ? -25.501 5.221 44.231 1.00 93.06 119 LEU A N 1
ATOM 905 C CA . LEU A 1 119 ? -25.735 6.668 44.191 1.00 93.06 119 LEU A CA 1
ATOM 906 C C . LEU A 1 119 ? -27.231 6.997 44.233 1.00 93.06 119 LEU A C 1
ATOM 908 O O . LEU A 1 119 ? -27.656 7.805 45.051 1.00 93.06 119 LEU A O 1
ATOM 912 N N . VAL A 1 120 ? -28.053 6.312 43.432 1.00 94.62 120 VAL A N 1
ATOM 913 C CA . VAL A 1 120 ? -29.514 6.501 43.436 1.00 94.62 120 VAL A CA 1
ATOM 914 C C . VAL A 1 120 ? -30.127 6.140 44.793 1.00 94.62 120 VAL A C 1
ATOM 916 O O . VAL A 1 120 ? -31.077 6.790 45.229 1.00 94.62 120 VAL A O 1
ATOM 919 N N . GLN A 1 121 ? -29.622 5.104 45.466 1.00 93.19 121 GLN A N 1
ATOM 920 C CA . GLN A 1 121 ? -30.079 4.740 46.809 1.00 93.19 121 GLN A CA 1
ATOM 921 C C . GLN A 1 121 ? -29.701 5.802 47.844 1.00 93.19 121 GLN A C 1
ATOM 923 O O . GLN A 1 121 ? -30.557 6.182 48.644 1.00 93.19 121 GLN A O 1
ATOM 928 N N . ARG A 1 122 ? -28.467 6.321 47.799 1.00 91.94 122 ARG A N 1
ATOM 929 C CA . ARG A 1 122 ? -28.041 7.438 48.653 1.00 91.94 122 ARG A CA 1
ATOM 930 C C . ARG A 1 122 ? -28.898 8.679 48.445 1.00 91.94 122 ARG A C 1
ATOM 932 O O . ARG A 1 122 ? -29.443 9.189 49.416 1.00 91.94 122 ARG A O 1
ATOM 939 N N . ASP A 1 123 ? -29.101 9.093 47.198 1.00 92.56 123 ASP A N 1
ATOM 940 C CA . ASP A 1 123 ? -29.924 10.257 46.856 1.00 92.56 123 ASP A CA 1
ATOM 941 C C . ASP A 1 123 ? -31.351 10.150 47.411 1.00 92.56 123 ASP A C 1
ATOM 943 O O . ASP A 1 123 ? -31.945 11.143 47.833 1.00 92.56 123 ASP A O 1
ATOM 947 N N . LYS A 1 124 ? -31.936 8.945 47.396 1.00 93.12 124 LYS A N 1
ATOM 948 C CA . LYS A 1 124 ? -33.275 8.707 47.953 1.00 93.12 124 LYS A CA 1
ATOM 949 C C . LYS A 1 124 ? -33.291 8.818 49.473 1.00 93.12 124 LYS A C 1
ATOM 951 O O . LYS A 1 124 ? -34.189 9.468 50.003 1.00 93.12 124 LYS A O 1
ATOM 956 N N . ALA A 1 125 ? -32.313 8.211 50.146 1.00 92.25 125 ALA A N 1
ATOM 957 C CA . ALA A 1 125 ? -32.187 8.287 51.598 1.00 92.25 125 ALA A CA 1
ATOM 958 C C . ALA A 1 125 ? -31.985 9.739 52.061 1.00 92.25 125 ALA A C 1
ATOM 960 O O . ALA A 1 125 ? -32.686 10.199 52.957 1.00 92.25 125 ALA A O 1
ATOM 961 N N . GLU A 1 126 ? -31.116 10.495 51.384 1.00 92.19 126 GLU A N 1
ATOM 962 C CA . GLU A 1 126 ? -30.885 11.914 51.677 1.00 92.19 126 GLU A CA 1
ATOM 963 C C . GLU A 1 126 ? -32.152 12.759 51.484 1.00 92.19 126 GLU A C 1
ATOM 965 O O . GLU A 1 126 ? -32.470 13.592 52.335 1.00 92.19 126 GLU A O 1
ATOM 970 N N . ARG A 1 127 ? -32.927 12.524 50.414 1.00 91.94 127 ARG A N 1
ATOM 971 C CA . ARG A 1 127 ? -34.219 13.206 50.218 1.00 91.94 127 ARG A CA 1
ATOM 972 C C . ARG A 1 127 ? -35.233 12.864 51.301 1.00 91.94 127 ARG A C 1
ATOM 974 O O . ARG A 1 127 ? -35.951 13.754 51.742 1.00 91.94 127 ARG A O 1
ATOM 981 N N . GLN A 1 128 ? -35.305 11.607 51.730 1.00 91.88 128 GLN A N 1
ATOM 982 C CA . GLN A 1 128 ? -36.184 11.214 52.834 1.00 91.88 128 GLN A CA 1
ATOM 983 C C . GLN A 1 128 ? -35.784 11.906 54.134 1.00 91.88 128 GLN A C 1
ATOM 985 O O . GLN A 1 128 ? -36.638 12.486 54.794 1.00 91.88 128 GLN A O 1
ATOM 990 N N . GLU A 1 129 ? -34.491 11.965 54.450 1.00 91.31 129 GLU A N 1
ATOM 991 C CA . GLU A 1 129 ? -34.016 12.707 55.619 1.00 91.31 129 GLU A CA 1
ATOM 992 C C . GLU A 1 129 ? -34.302 14.212 55.542 1.00 91.31 129 GLU A C 1
ATOM 994 O O . GLU A 1 129 ? -34.479 14.859 56.577 1.00 91.31 129 GLU A O 1
ATOM 999 N N . GLN A 1 130 ? -34.284 14.806 54.346 1.00 91.25 130 GLN A N 1
ATOM 1000 C CA . GLN A 1 130 ? -34.662 16.208 54.149 1.00 91.25 130 GLN A CA 1
ATOM 1001 C C . GLN A 1 130 ? -36.160 16.412 54.383 1.00 91.25 130 GLN A C 1
ATOM 1003 O O . GLN A 1 130 ? -36.524 17.279 55.171 1.00 91.25 130 GLN A O 1
ATOM 1008 N N . ILE A 1 131 ? -37.010 15.569 53.794 1.00 91.94 131 ILE A N 1
ATOM 1009 C CA . ILE A 1 131 ? -38.465 15.620 53.992 1.00 91.94 131 ILE A CA 1
ATOM 1010 C C . ILE A 1 131 ? -38.819 15.419 55.471 1.00 91.94 131 ILE A C 1
ATOM 1012 O O . ILE A 1 131 ? -39.603 16.183 56.022 1.00 91.94 131 ILE A O 1
ATOM 1016 N N . ASP A 1 132 ? -38.204 14.451 56.152 1.00 90.81 132 ASP A N 1
ATOM 1017 C CA . ASP A 1 132 ? -38.440 14.203 57.579 1.00 90.81 132 ASP A CA 1
ATOM 1018 C C . ASP A 1 132 ? -37.991 15.380 58.455 1.00 90.81 132 ASP A C 1
ATOM 1020 O O . ASP A 1 132 ? -38.589 15.662 59.495 1.00 90.81 132 ASP A O 1
ATOM 1024 N N . ARG A 1 133 ? -36.908 16.066 58.067 1.00 88.81 133 ARG A N 1
ATOM 1025 C CA . ARG A 1 133 ? -36.477 17.306 58.723 1.00 88.81 133 ARG A CA 1
ATOM 1026 C C . ARG A 1 133 ? -37.500 18.419 58.522 1.00 88.81 133 ARG A C 1
ATOM 1028 O O . ARG A 1 133 ? -37.869 19.041 59.511 1.00 88.81 133 ARG A O 1
ATOM 1035 N N . GLU A 1 134 ? -37.978 18.626 57.298 1.00 88.75 134 GLU A N 1
ATOM 1036 C CA . GLU A 1 134 ? -39.008 19.625 56.992 1.00 88.75 134 GLU A CA 1
ATOM 1037 C C . GLU A 1 134 ? -40.319 19.343 57.738 1.00 88.75 134 GLU A C 1
ATOM 1039 O O . GLU A 1 134 ? -40.882 20.242 58.356 1.00 88.75 134 GLU A O 1
ATOM 1044 N N . LEU A 1 135 ? -40.788 18.092 57.745 1.00 88.00 135 LEU A N 1
ATOM 1045 C CA . LEU A 1 135 ? -42.007 17.688 58.451 1.00 88.00 135 LEU A CA 1
ATOM 1046 C C . LEU A 1 135 ? -41.900 17.910 59.964 1.00 88.00 135 LEU A C 1
ATOM 1048 O O . LEU A 1 135 ? -42.835 18.446 60.558 1.00 88.00 135 LEU A O 1
ATOM 1052 N N . ARG A 1 136 ? -40.763 17.560 60.584 1.00 86.44 136 ARG A N 1
ATOM 1053 C CA . ARG A 1 136 ? -40.514 17.864 62.005 1.00 86.44 136 ARG A CA 1
ATOM 1054 C C . ARG A 1 136 ? -40.575 19.360 62.292 1.00 86.44 136 ARG A C 1
ATOM 1056 O O . ARG A 1 136 ? -41.098 19.750 63.330 1.00 86.44 136 ARG A O 1
ATOM 1063 N N . ASP A 1 137 ? -40.049 20.186 61.394 1.00 87.88 137 ASP A N 1
ATOM 1064 C CA . ASP A 1 137 ? -40.068 21.640 61.558 1.00 87.88 137 ASP A CA 1
ATOM 1065 C C . ASP A 1 137 ? -41.506 22.186 61.487 1.00 87.88 137 ASP A C 1
ATOM 1067 O O . ASP A 1 137 ? -41.899 23.005 62.317 1.00 87.88 137 ASP A O 1
ATOM 1071 N N . TYR A 1 138 ? -42.339 21.651 60.583 1.00 82.00 138 TYR A N 1
ATOM 1072 C CA . TYR A 1 138 ? -43.775 21.960 60.534 1.00 82.00 138 TYR A CA 1
ATOM 1073 C C . TYR A 1 138 ? -44.524 21.540 61.803 1.00 82.00 138 TYR A C 1
ATOM 1075 O O . TYR A 1 138 ? -45.401 22.272 62.262 1.00 82.00 138 TYR A O 1
ATOM 1083 N N . GLU A 1 139 ? -44.190 20.387 62.382 1.00 82.75 139 GLU A N 1
ATOM 1084 C CA . GLU A 1 139 ? -44.825 19.878 63.604 1.00 82.75 139 GLU A CA 1
ATOM 1085 C C . GLU A 1 139 ? -44.491 20.734 64.843 1.00 82.75 139 GLU A C 1
ATOM 1087 O O . GLU A 1 139 ? -45.278 20.806 65.787 1.00 82.75 139 GLU A O 1
ATOM 1092 N N . LEU A 1 140 ? -43.360 21.448 64.821 1.00 77.00 140 LEU A N 1
ATOM 1093 C CA . LEU A 1 140 ? -42.918 22.351 65.888 1.00 77.00 140 LEU A CA 1
ATOM 1094 C C . LEU A 1 140 ? -43.502 23.772 65.790 1.00 77.00 140 LEU A C 1
ATOM 1096 O O . LEU A 1 140 ? -43.318 24.570 66.716 1.00 77.00 140 LEU A O 1
ATOM 1100 N N . LEU A 1 141 ? -44.219 24.116 64.714 1.00 74.69 141 LEU A N 1
ATOM 1101 C CA . LEU A 1 141 ? -44.840 25.434 64.581 1.00 74.69 141 LEU A CA 1
ATOM 1102 C C . LEU A 1 141 ? -46.095 25.532 65.471 1.00 74.69 141 LEU A C 1
ATOM 1104 O O . LEU A 1 141 ? -47.051 24.776 65.285 1.00 74.69 141 LEU A O 1
ATOM 1108 N N . PRO A 1 142 ? -46.163 26.484 66.426 1.00 68.94 142 PRO A N 1
ATOM 1109 C CA . PRO A 1 142 ? -47.346 26.650 67.260 1.00 68.94 142 PRO A CA 1
ATOM 1110 C C . PRO A 1 142 ? -48.532 27.089 66.394 1.00 68.94 142 PRO A C 1
ATOM 1112 O O . PRO A 1 142 ? -48.490 28.142 65.753 1.00 68.94 142 PRO A O 1
ATOM 1115 N N . VAL A 1 143 ? -49.602 26.289 66.397 1.00 69.00 143 VAL A N 1
ATOM 1116 C CA . VAL A 1 143 ? -50.829 26.535 65.626 1.00 69.00 143 VAL A CA 1
ATOM 1117 C C . VAL A 1 143 ? -51.475 27.848 66.078 1.00 69.00 143 VAL A C 1
ATOM 1119 O O . VAL A 1 143 ? -52.240 27.901 67.043 1.00 69.00 143 VAL A O 1
ATOM 1122 N N . ARG A 1 144 ? -51.156 28.950 65.393 1.00 66.00 144 ARG A N 1
ATOM 1123 C CA . ARG A 1 144 ? -51.770 30.255 65.636 1.00 66.00 144 ARG A CA 1
ATOM 1124 C C . ARG A 1 144 ? -53.051 30.333 64.808 1.00 66.00 144 ARG A C 1
ATOM 1126 O O . ARG A 1 144 ? -53.032 30.780 63.668 1.00 66.00 144 ARG A O 1
ATOM 1133 N N . TRP A 1 145 ? -54.164 29.874 65.379 1.00 69.06 145 TRP A N 1
ATOM 1134 C CA . TRP A 1 145 ? -55.485 30.033 64.769 1.00 69.06 145 TRP A CA 1
ATOM 1135 C C . TRP A 1 145 ? -55.807 31.527 64.616 1.00 69.06 145 TRP A C 1
ATOM 1137 O O . TRP A 1 145 ? -56.144 32.201 65.589 1.00 69.06 145 TRP A O 1
ATOM 1147 N N . THR A 1 146 ? -55.704 32.067 63.402 1.00 61.47 146 THR A N 1
ATOM 1148 C CA . THR A 1 146 ? -56.267 33.380 63.075 1.00 61.47 146 THR A CA 1
ATOM 1149 C C . THR A 1 146 ? -57.776 33.219 62.940 1.00 61.47 146 THR A C 1
ATOM 1151 O O . THR A 1 146 ? -58.275 32.742 61.923 1.00 61.47 146 THR A O 1
ATOM 1154 N N . ARG A 1 147 ? -58.500 33.557 64.007 1.00 58.09 147 ARG A N 1
ATOM 1155 C CA . ARG A 1 147 ? -59.961 33.628 64.009 1.00 58.09 147 ARG A CA 1
ATOM 1156 C C . ARG A 1 147 ? -60.348 34.958 63.341 1.00 58.09 147 ARG A C 1
ATOM 1158 O O . ARG A 1 147 ? -60.028 36.006 63.896 1.00 58.09 147 ARG A O 1
ATOM 1165 N N . SER A 1 148 ? -60.927 34.897 62.139 1.00 59.38 148 SER A N 1
ATOM 1166 C CA . SER A 1 148 ? -61.599 36.032 61.480 1.00 59.38 148 SER A CA 1
ATOM 1167 C C . SER A 1 148 ? -62.940 36.317 62.137 1.00 59.38 148 SER A C 1
ATOM 1169 O O . SER A 1 148 ? -63.639 35.312 62.408 1.00 59.38 148 SER A O 1
#

pLDDT: mean 80.43, std 12.42, range [41.88, 94.94]

Secondary structure (DSSP, 8-state):
---SSHHHHHHHHHHHHHHHHHHHHHHHHHHHHHH---S-SS--HHHHHHTS-HHHHHHHHHHHHHHHHHHHHHHHHHHHHHHHHHHHHHHHHHHHHHHHHHHHHHHHHHHHHHHHHHHHHHHHHHHHHHHHHHHHHHHTS-------

Foldseek 3Di:
DPPPPPLVVVLVVLVVVLVVVLVVLVVVLVVVLVVPPPDDPDDDPVVSLVPDDPVVNVVSVCVSVVVNVVSVVVSVVVNVVSVVVVVVVVVVVVVVVVVVVVVVVVVVVVVVVVVVVVVVVVVVVVVVVVVVVVVVVVVPDPPPDPDD

Radius of gyration: 42.15 Å; chains: 1; bounding box: 88×48×110 Å

Sequence (148 aa):
MKNLNKGNLGAWALIIIAILL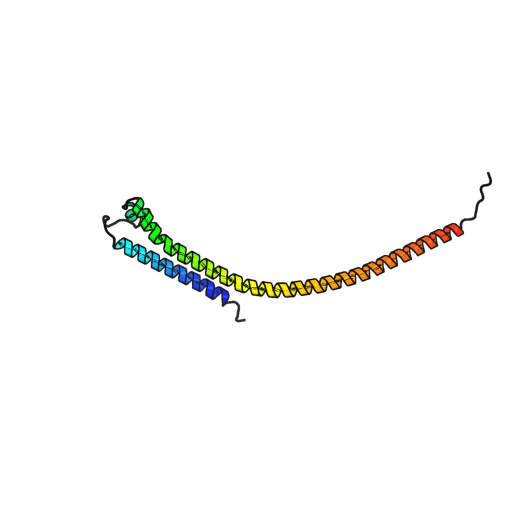TLILLTAFAWLLNQTSTCPDGQELIDRLACLEPNAIGDTSAGAFAPVAFIWLVTAVLLQRSELAAQRQELKDSREVAEAQVLEARNNVAFMAEQTQLLVQRDKAERQEQIDRELRDYELLPVRWTRS